Protein AF-V8P5X3-F1 (afdb_monomer_lite)

Radius of gyration: 24.49 Å; chains: 1; bounding box: 50×37×60 Å

Structure (mmCIF, N/CA/C/O backbone):
data_AF-V8P5X3-F1
#
_entry.id   AF-V8P5X3-F1
#
loop_
_atom_site.group_PDB
_atom_site.id
_atom_site.type_symbol
_atom_site.label_atom_id
_atom_site.label_alt_id
_atom_site.label_comp_id
_atom_site.label_asym_id
_atom_site.label_entity_id
_atom_site.label_seq_id
_atom_site.pdbx_PDB_ins_code
_atom_site.Cartn_x
_atom_site.Cartn_y
_atom_site.Cartn_z
_atom_site.occupancy
_atom_site.B_iso_or_equiv
_atom_site.auth_seq_id
_atom_site.auth_comp_id
_atom_site.auth_asym_id
_atom_site.auth_atom_id
_atom_site.pdbx_PDB_model_num
ATOM 1 N N . LEU A 1 1 ? -9.543 1.433 33.496 1.00 77.75 1 LEU A N 1
ATOM 2 C CA . LEU A 1 1 ? -10.455 0.649 32.625 1.00 77.75 1 LEU A CA 1
ATOM 3 C C . LEU A 1 1 ? -10.426 1.073 31.151 1.00 77.75 1 LEU A C 1
ATOM 5 O O . LEU A 1 1 ? -9.698 0.433 30.414 1.00 77.75 1 LEU A O 1
ATOM 9 N N . LEU A 1 2 ? -11.109 2.136 30.686 1.00 78.81 2 LEU A N 1
ATOM 10 C CA . LEU A 1 2 ? -11.098 2.521 29.247 1.00 78.81 2 LEU A CA 1
ATOM 11 C C . LEU A 1 2 ? -9.687 2.836 28.701 1.00 78.81 2 LEU A C 1
ATOM 13 O O . LEU A 1 2 ? -9.357 2.436 27.587 1.00 78.81 2 LEU A O 1
ATOM 17 N N . CYS A 1 3 ? -8.834 3.494 29.494 1.00 79.50 3 CYS A N 1
ATOM 18 C CA . CYS A 1 3 ? -7.446 3.759 29.096 1.00 79.50 3 CYS A CA 1
ATOM 19 C C . CYS A 1 3 ? -6.556 2.508 29.063 1.00 79.50 3 CYS A C 1
ATOM 21 O O . CYS A 1 3 ? -5.605 2.469 28.295 1.00 79.50 3 CYS A O 1
ATOM 23 N N . GLU A 1 4 ? -6.856 1.493 29.874 1.00 82.25 4 GLU A N 1
ATOM 24 C CA . GLU A 1 4 ? -6.055 0.263 29.944 1.00 82.25 4 GLU A CA 1
ATOM 25 C C . GLU A 1 4 ? -6.486 -0.755 28.888 1.00 82.25 4 GLU A C 1
ATOM 27 O O . GLU A 1 4 ? -5.633 -1.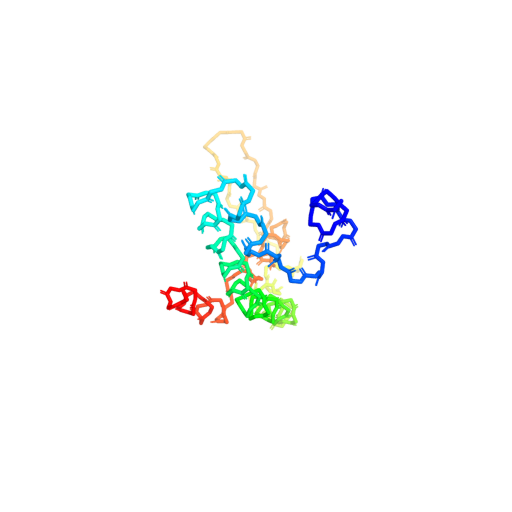399 28.295 1.00 82.25 4 GLU A O 1
ATOM 32 N N . GLU A 1 5 ? -7.791 -0.879 28.625 1.00 82.69 5 GLU A N 1
ATOM 33 C CA . GLU A 1 5 ? -8.346 -1.890 27.713 1.00 82.69 5 GLU A CA 1
ATOM 34 C C . GLU A 1 5 ? -8.512 -1.411 26.267 1.00 82.69 5 GLU A C 1
ATOM 36 O O . GLU A 1 5 ? -8.711 -2.230 25.375 1.00 82.69 5 GLU A O 1
ATOM 41 N N . TRP A 1 6 ? -8.469 -0.100 26.014 1.00 83.88 6 TRP A N 1
ATOM 42 C CA . TRP A 1 6 ? -8.713 0.444 24.676 1.00 83.88 6 TRP A CA 1
ATOM 43 C C . TRP A 1 6 ? -7.745 1.562 24.277 1.00 83.88 6 TRP A C 1
ATOM 45 O O . TRP A 1 6 ? -7.125 1.470 23.224 1.00 83.88 6 TRP A O 1
ATOM 55 N N . ALA A 1 7 ? -7.547 2.594 25.105 1.00 85.75 7 ALA A N 1
ATOM 56 C CA . ALA A 1 7 ? -6.705 3.746 24.740 1.00 85.75 7 ALA A CA 1
ATOM 57 C C . ALA A 1 7 ? -5.199 3.561 25.046 1.00 85.75 7 ALA A C 1
ATOM 59 O O . ALA A 1 7 ? -4.497 4.530 25.336 1.00 85.75 7 ALA A O 1
ATOM 60 N N . SER A 1 8 ? -4.701 2.322 24.982 1.00 89.50 8 SER A N 1
ATOM 61 C CA . SER A 1 8 ? -3.287 1.978 25.160 1.00 89.50 8 SER A CA 1
ATOM 62 C C . SER A 1 8 ? -2.738 1.332 23.890 1.00 89.50 8 SER A C 1
ATOM 64 O O . SER A 1 8 ? -3.324 0.384 23.367 1.00 89.50 8 SER A O 1
ATOM 66 N N . TYR A 1 9 ? -1.577 1.799 23.415 1.00 85.75 9 TYR A N 1
ATOM 67 C CA . TYR A 1 9 ? -0.926 1.263 22.210 1.00 85.75 9 TYR A CA 1
ATOM 68 C C . TYR A 1 9 ? -0.639 -0.239 22.302 1.00 85.75 9 TYR A C 1
ATOM 70 O O . TYR A 1 9 ? -0.636 -0.923 21.286 1.00 85.75 9 TYR A O 1
ATOM 78 N N . GLY A 1 10 ? -0.446 -0.774 23.512 1.00 86.56 10 GLY A N 1
ATOM 79 C CA . GLY A 1 10 ? -0.205 -2.201 23.727 1.00 86.56 10 GLY A CA 1
ATOM 80 C C . GLY A 1 10 ? -1.422 -3.098 23.485 1.00 86.56 10 GLY A C 1
ATOM 81 O O . GLY A 1 10 ? -1.270 -4.313 23.506 1.00 86.56 10 GLY A O 1
ATOM 82 N N . VAL A 1 11 ? -2.617 -2.536 23.266 1.00 88.00 11 VAL A N 1
ATOM 83 C CA . VAL A 1 11 ? -3.892 -3.279 23.192 1.00 88.00 11 VAL A CA 1
ATOM 84 C C . VAL A 1 11 ? -4.549 -3.169 21.807 1.00 88.00 11 VAL A C 1
ATOM 86 O O . VAL A 1 11 ? -5.689 -3.576 21.612 1.00 88.00 11 VAL A O 1
ATOM 89 N N . PHE A 1 12 ? -3.807 -2.695 20.801 1.00 86.06 12 PHE A N 1
ATOM 90 C CA . PHE A 1 12 ? -4.311 -2.487 19.435 1.00 86.06 12 PHE A CA 1
ATOM 91 C C . PHE A 1 12 ? -4.853 -3.756 18.747 1.00 86.06 12 PHE A C 1
ATOM 93 O O . PHE A 1 12 ? -5.625 -3.658 17.799 1.00 86.06 12 PHE A O 1
ATOM 100 N N . TYR A 1 13 ? -4.440 -4.942 19.202 1.00 86.00 13 TYR A N 1
ATOM 101 C CA . TYR A 1 13 ? -4.853 -6.230 18.639 1.00 86.00 13 TYR A CA 1
ATOM 102 C C . TYR A 1 13 ? -6.196 -6.739 19.187 1.00 86.00 13 TYR A C 1
ATOM 104 O O . TYR A 1 13 ? -6.749 -7.696 18.645 1.00 86.00 13 TYR A O 1
ATOM 112 N N . LYS A 1 14 ? -6.711 -6.168 20.287 1.00 86.56 14 LYS A N 1
ATOM 113 C CA . LYS A 1 14 ? -8.012 -6.565 20.842 1.00 86.56 14 LYS A CA 1
ATOM 114 C C . LYS A 1 14 ? -9.148 -5.885 20.076 1.00 86.56 14 LYS A C 1
ATOM 116 O O .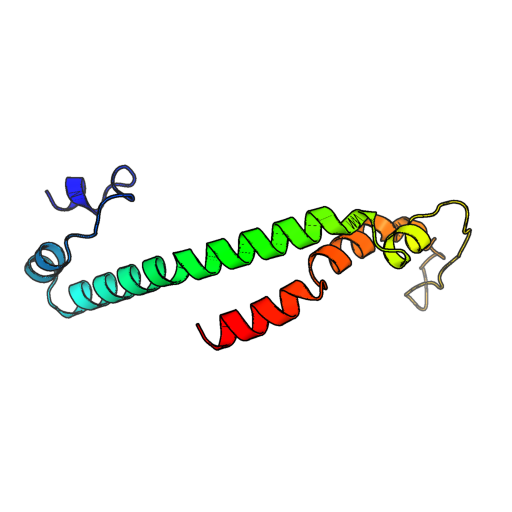 LYS A 1 14 ? -9.003 -4.781 19.559 1.00 86.56 14 LYS A O 1
ATOM 121 N N . TYR A 1 15 ? -10.316 -6.526 20.066 1.00 85.88 15 TYR A N 1
ATOM 122 C CA . TYR A 1 15 ? -11.536 -5.903 19.555 1.00 85.88 15 TYR A CA 1
ATOM 123 C C . TYR A 1 15 ? -11.924 -4.673 20.381 1.00 85.88 15 TYR A C 1
ATOM 125 O O . TYR A 1 15 ? -11.811 -4.664 21.608 1.00 85.88 15 TYR A O 1
ATOM 133 N N . GLN A 1 16 ? -12.424 -3.644 19.697 1.00 87.25 16 GLN A N 1
ATOM 134 C CA . GLN A 1 16 ? -12.816 -2.392 20.328 1.00 87.25 16 GLN A CA 1
ATOM 135 C C . GLN A 1 16 ? -14.116 -2.551 21.149 1.00 87.25 16 GLN A C 1
ATOM 137 O O . GLN A 1 16 ? -15.136 -2.964 20.591 1.00 87.25 16 GLN A O 1
ATOM 142 N N . PRO A 1 17 ? -14.140 -2.173 22.446 1.00 90.94 17 PRO A N 1
ATOM 143 C CA . PRO A 1 17 ? -15.336 -2.263 23.285 1.00 90.94 17 PRO A CA 1
ATOM 144 C C . PRO A 1 17 ? -16.312 -1.106 23.001 1.00 90.94 17 PRO A C 1
ATOM 146 O O . PRO A 1 17 ? -16.421 -0.150 23.775 1.00 90.94 17 PRO A O 1
ATOM 149 N N . ILE A 1 18 ? -17.034 -1.188 21.879 1.00 90.44 18 ILE A N 1
ATOM 150 C CA . ILE A 1 18 ? -17.925 -0.122 21.387 1.00 90.44 18 ILE A CA 1
ATOM 151 C C . ILE A 1 18 ? -19.042 0.247 22.373 1.00 90.44 18 ILE A C 1
ATOM 153 O O . ILE A 1 18 ? -19.355 1.426 22.521 1.00 90.44 18 ILE A O 1
ATOM 157 N N . ASP A 1 19 ? -19.594 -0.722 23.109 1.00 90.38 19 ASP A N 1
ATOM 158 C CA . ASP A 1 19 ? -20.665 -0.467 24.078 1.00 90.38 19 ASP A CA 1
ATOM 159 C C . ASP A 1 19 ? -20.188 0.371 25.266 1.00 90.38 19 ASP A C 1
ATOM 161 O O . ASP A 1 19 ? -20.920 1.229 25.763 1.00 90.38 19 ASP A O 1
ATOM 165 N N . LEU A 1 20 ? -18.941 0.169 25.699 1.00 90.88 20 LEU A N 1
ATOM 166 C CA . LEU A 1 20 ? -18.356 0.923 26.804 1.00 90.88 20 LEU A CA 1
ATOM 167 C C . LEU A 1 20 ? -18.011 2.355 26.374 1.00 90.88 20 LEU A C 1
ATOM 169 O O . LEU A 1 20 ? -18.279 3.301 27.117 1.00 90.88 20 LEU A O 1
ATOM 173 N N . VAL A 1 21 ? -17.479 2.521 25.156 1.00 90.94 21 VAL A N 1
ATOM 174 C CA . VAL A 1 21 ? -17.214 3.838 24.552 1.00 90.94 21 VAL A CA 1
ATOM 175 C C . VAL A 1 21 ? -18.522 4.612 24.386 1.00 90.94 21 VAL A C 1
ATOM 177 O O . VAL A 1 21 ? -18.605 5.766 24.798 1.00 90.94 21 VAL A O 1
ATOM 180 N N . ARG A 1 22 ? -19.569 3.964 23.869 1.00 93.62 22 ARG A N 1
ATOM 181 C CA . ARG A 1 22 ? -20.911 4.539 23.708 1.00 93.62 22 ARG A CA 1
ATOM 182 C C . ARG A 1 22 ? -21.530 4.963 25.036 1.00 93.62 22 ARG A C 1
ATOM 184 O O . ARG A 1 22 ? -22.073 6.058 25.129 1.00 93.62 22 ARG A O 1
ATOM 191 N N . LYS A 1 23 ? -21.412 4.139 26.083 1.00 93.62 23 LYS A N 1
ATOM 192 C CA . LYS A 1 23 ? -21.951 4.454 27.415 1.00 93.62 23 LYS A CA 1
ATOM 193 C C . LYS A 1 23 ? -21.235 5.631 28.088 1.00 93.62 23 LYS A C 1
ATOM 195 O O . LYS A 1 23 ? -21.873 6.362 28.837 1.00 93.62 23 LYS A O 1
ATOM 200 N N . TYR A 1 24 ? -19.936 5.810 27.842 1.00 93.62 24 TYR A N 1
ATOM 201 C CA . TYR A 1 24 ? -19.140 6.874 28.465 1.00 93.62 24 TYR A CA 1
ATOM 202 C C . TYR A 1 24 ? -19.145 8.188 27.665 1.00 93.62 24 TYR A C 1
ATOM 204 O O . TYR A 1 24 ? -19.282 9.261 28.243 1.00 93.62 24 TYR A O 1
ATOM 212 N N . PHE A 1 25 ? -19.011 8.111 26.339 1.00 93.25 25 PHE A N 1
ATOM 213 C CA . PHE A 1 25 ? -18.874 9.269 25.446 1.00 93.25 25 PHE A CA 1
ATOM 214 C C . PHE A 1 25 ? -20.151 9.609 24.658 1.00 93.25 25 PHE A C 1
ATOM 216 O O . PHE A 1 25 ? -20.213 10.646 23.996 1.00 93.25 25 PHE A O 1
ATOM 223 N N . GLY A 1 26 ? -21.174 8.758 24.717 1.00 94.50 26 GLY A N 1
ATOM 224 C CA . GLY A 1 26 ? -22.422 8.913 23.976 1.00 94.50 26 GLY A CA 1
ATOM 225 C C . GLY A 1 26 ? -22.395 8.300 22.572 1.00 94.50 26 GLY A C 1
ATOM 226 O O . GLY A 1 26 ? -21.365 7.873 22.047 1.00 94.50 26 GLY A O 1
ATOM 227 N N . GLU A 1 27 ? -23.571 8.287 21.945 1.00 94.44 27 GLU A N 1
ATOM 228 C CA . GLU A 1 27 ? -23.830 7.633 20.654 1.00 94.44 27 GLU A CA 1
ATOM 229 C C . GLU A 1 27 ? -22.996 8.214 19.500 1.00 94.44 27 GLU A C 1
ATOM 231 O O . GLU A 1 27 ? -22.478 7.467 18.676 1.00 94.44 27 GLU A O 1
ATOM 236 N N . LYS A 1 28 ? -22.782 9.538 19.458 1.00 94.56 28 LYS A N 1
ATOM 237 C CA . LYS A 1 28 ? -22.030 10.191 18.368 1.00 94.56 28 LYS A CA 1
ATOM 238 C C . LYS A 1 28 ? -20.580 9.697 18.279 1.00 94.56 28 LYS A C 1
ATOM 240 O O . LYS A 1 28 ? -20.086 9.416 17.191 1.00 94.56 28 LYS A O 1
ATOM 245 N N . ILE A 1 29 ? -19.903 9.603 19.424 1.00 94.75 29 ILE A N 1
ATOM 246 C CA . ILE A 1 29 ? -18.504 9.159 19.501 1.00 94.75 29 ILE A CA 1
ATOM 247 C C . ILE A 1 29 ? -18.430 7.633 19.364 1.00 94.75 29 ILE A C 1
ATOM 249 O O . ILE A 1 29 ? -17.544 7.127 18.678 1.00 94.75 29 ILE A O 1
ATOM 253 N N . GLY A 1 30 ? -19.390 6.903 19.945 1.00 93.31 30 GLY A N 1
ATOM 254 C CA . GLY A 1 30 ? -19.506 5.455 19.767 1.00 93.31 30 GLY A CA 1
ATOM 255 C C . GLY A 1 30 ? -19.639 5.050 18.295 1.00 93.31 30 GLY A C 1
ATOM 256 O O . GLY A 1 30 ? -18.904 4.178 17.837 1.00 93.31 30 GLY A O 1
ATOM 257 N N . LEU A 1 31 ? -20.504 5.729 17.535 1.00 94.88 31 LEU A N 1
ATOM 258 C CA . LEU A 1 31 ? -20.715 5.464 16.110 1.00 94.88 31 LEU A CA 1
ATOM 259 C C . LEU A 1 31 ? -19.472 5.781 15.265 1.00 94.88 31 LEU A C 1
ATOM 261 O O . LEU A 1 31 ? -19.126 4.999 14.384 1.00 94.88 31 LEU A O 1
ATOM 265 N N . TYR A 1 32 ? -18.776 6.888 15.552 1.00 94.94 32 TYR A N 1
ATOM 266 C CA . TYR A 1 32 ? -17.522 7.237 14.871 1.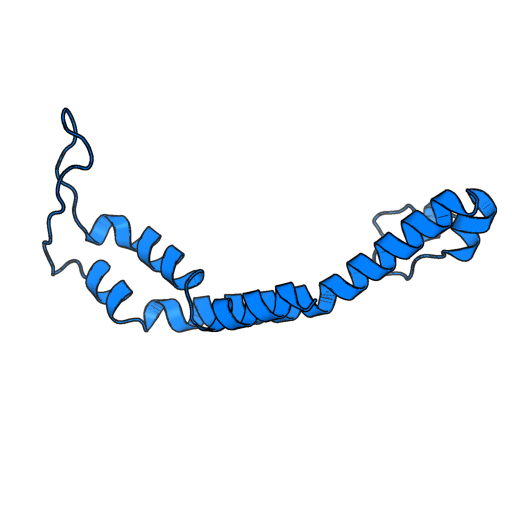00 94.94 32 TYR A CA 1
ATOM 267 C C . TYR A 1 32 ? -16.497 6.103 14.972 1.00 94.94 32 TYR A C 1
ATOM 269 O O . TYR A 1 32 ? -15.926 5.667 13.974 1.00 94.94 32 TYR A O 1
ATOM 277 N N . PHE A 1 33 ? -16.301 5.593 16.184 1.00 93.88 33 PHE A N 1
ATOM 278 C CA . PHE A 1 33 ? -15.347 4.527 16.433 1.00 93.88 33 PHE A CA 1
ATOM 279 C C . PHE A 1 33 ? -15.802 3.169 15.896 1.00 93.88 33 PHE A C 1
ATOM 281 O O . PHE A 1 33 ? -14.976 2.416 15.387 1.00 93.88 33 PHE A O 1
ATOM 288 N N . ALA A 1 34 ? -17.101 2.870 15.952 1.00 94.31 34 ALA A N 1
ATOM 289 C CA . ALA A 1 34 ? -17.649 1.672 15.326 1.00 94.31 34 ALA A CA 1
ATOM 290 C C . ALA A 1 34 ? -17.400 1.673 13.807 1.00 94.31 34 ALA A C 1
ATOM 292 O O . ALA A 1 34 ? -16.935 0.675 13.260 1.00 94.31 34 ALA A O 1
ATOM 293 N N . TRP A 1 35 ? -17.634 2.806 13.136 1.00 94.69 35 TRP A N 1
ATOM 294 C CA . TRP A 1 35 ? -17.361 2.953 11.706 1.00 94.69 35 TRP A CA 1
ATOM 295 C C . TRP A 1 35 ? -15.868 2.835 11.383 1.00 94.69 35 TRP A C 1
ATOM 297 O O . TRP A 1 35 ? -15.498 2.102 10.468 1.00 94.69 35 TRP A O 1
ATOM 307 N N . LEU A 1 36 ? -15.003 3.485 12.170 1.00 94.12 36 LEU A N 1
ATOM 308 C CA . LEU A 1 36 ? -13.552 3.378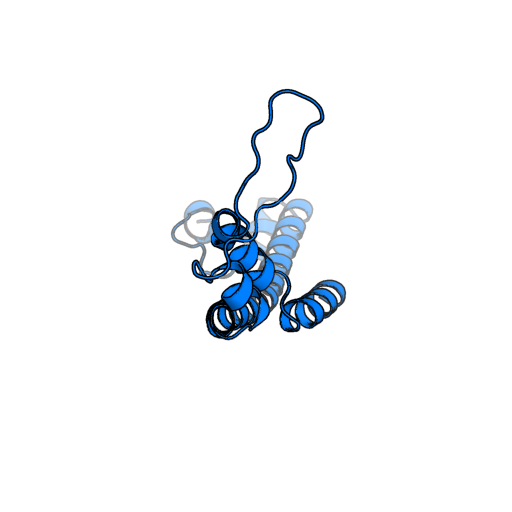 12.014 1.00 94.12 36 LEU A CA 1
ATOM 309 C C . LEU A 1 36 ? -13.074 1.920 12.130 1.00 94.12 36 LEU A C 1
ATOM 311 O O . LEU A 1 36 ? -12.254 1.477 11.323 1.00 94.12 36 LEU A O 1
ATOM 315 N N . GLY A 1 37 ? -13.603 1.171 13.103 1.00 93.56 37 GLY A N 1
ATOM 316 C CA . GLY A 1 37 ? -13.295 -0.247 13.300 1.00 93.56 37 GLY A CA 1
ATOM 317 C C . GLY A 1 37 ? -13.716 -1.112 12.111 1.00 93.56 37 GLY A C 1
ATOM 318 O O . GLY A 1 37 ? -12.926 -1.909 11.613 1.00 93.56 37 GLY A O 1
ATOM 319 N N . VAL A 1 38 ? -14.930 -0.910 11.595 1.00 93.56 38 VAL A N 1
ATOM 320 C CA . VAL A 1 38 ? -15.414 -1.619 10.400 1.00 93.56 38 VAL A CA 1
ATOM 321 C C . VAL A 1 38 ? -14.570 -1.278 9.166 1.00 93.56 38 VAL A C 1
ATOM 323 O O . VAL A 1 38 ? -14.192 -2.173 8.415 1.00 93.56 38 VAL A O 1
ATOM 326 N N . TYR A 1 39 ? -14.215 -0.006 8.970 1.00 94.12 39 TYR A N 1
ATOM 327 C CA . TYR A 1 39 ? -13.379 0.429 7.849 1.00 94.12 39 TYR A CA 1
ATOM 328 C C . TYR A 1 39 ? -11.978 -0.199 7.899 1.00 94.12 39 TYR A C 1
ATOM 330 O O . TYR A 1 39 ? -11.492 -0.734 6.904 1.00 94.12 39 TYR A O 1
ATOM 338 N N . THR A 1 40 ? -11.346 -0.212 9.077 1.00 93.62 40 THR A N 1
ATOM 339 C CA . THR A 1 40 ? -10.043 -0.874 9.274 1.00 93.62 40 THR A CA 1
ATOM 340 C C . THR A 1 40 ? -10.116 -2.386 9.097 1.00 93.62 40 THR A C 1
ATOM 342 O O . THR A 1 40 ? -9.201 -2.961 8.516 1.00 93.62 40 THR A O 1
ATOM 345 N N . GLN A 1 41 ? -11.206 -3.035 9.511 1.00 92.69 41 GLN A N 1
ATOM 346 C CA . GLN A 1 41 ? -11.430 -4.456 9.230 1.00 92.69 41 GLN A CA 1
ATOM 347 C C . GLN A 1 41 ? -11.589 -4.737 7.732 1.00 92.69 41 GLN A C 1
ATOM 349 O O . GLN A 1 41 ? -10.993 -5.690 7.233 1.00 92.69 41 GLN A O 1
ATOM 354 N N . MET A 1 42 ? -12.334 -3.903 6.999 1.00 94.19 42 MET A N 1
ATOM 355 C CA . MET A 1 42 ? -12.483 -4.042 5.546 1.00 94.19 42 MET A CA 1
ATOM 356 C C . MET A 1 42 ? -11.180 -3.752 4.788 1.00 94.19 42 MET A C 1
ATOM 358 O O . MET A 1 42 ? -10.963 -4.330 3.727 1.00 94.19 42 MET A O 1
ATOM 362 N N . LEU A 1 43 ? -10.273 -2.937 5.334 1.00 95.06 43 LEU A N 1
ATOM 363 C CA . LEU A 1 43 ? -8.949 -2.694 4.747 1.00 95.06 43 LEU A CA 1
ATOM 364 C C . LEU A 1 43 ? -8.026 -3.924 4.798 1.00 95.06 43 LEU A C 1
ATOM 366 O O . LEU A 1 43 ? -7.120 -4.031 3.972 1.00 95.06 43 LEU A O 1
ATOM 370 N N . ILE A 1 44 ? -8.241 -4.868 5.722 1.00 94.62 44 ILE A N 1
ATOM 371 C CA . ILE A 1 44 ? -7.408 -6.077 5.855 1.00 94.62 44 ILE A CA 1
ATOM 372 C C . ILE A 1 44 ? -7.384 -6.897 4.552 1.00 94.62 44 ILE A C 1
ATOM 374 O O . ILE A 1 44 ? -6.290 -7.086 4.015 1.00 94.62 44 ILE A O 1
ATOM 378 N N . PRO A 1 45 ? -8.519 -7.355 3.982 1.00 94.25 45 PRO A N 1
ATOM 379 C CA . PRO A 1 45 ? -8.502 -8.102 2.725 1.00 94.25 45 PRO A CA 1
ATOM 380 C C . PRO A 1 45 ? -7.915 -7.287 1.566 1.00 94.25 45 PRO A C 1
ATOM 382 O O . PRO A 1 45 ? -7.148 -7.837 0.777 1.00 94.25 45 PRO A O 1
ATOM 385 N N . ALA A 1 46 ? -8.190 -5.980 1.499 1.00 95.12 46 ALA A N 1
ATOM 386 C CA . ALA A 1 46 ? -7.619 -5.116 0.468 1.00 95.12 46 ALA A CA 1
ATOM 387 C C . ALA A 1 46 ? -6.086 -5.033 0.557 1.00 95.12 46 ALA A C 1
ATOM 389 O O . ALA A 1 46 ? -5.396 -5.127 -0.458 1.00 95.12 46 ALA A O 1
ATOM 390 N N . SER A 1 47 ? -5.542 -4.950 1.774 1.00 96.38 47 SER A N 1
ATOM 391 C CA . SER A 1 47 ? -4.095 -4.941 2.005 1.00 96.38 47 SER A CA 1
ATOM 392 C C . SER A 1 47 ? -3.429 -6.267 1.628 1.00 96.38 47 SER A C 1
ATOM 394 O O . SER A 1 47 ? -2.355 -6.261 1.032 1.00 96.38 47 SER A O 1
ATOM 396 N N . ILE A 1 48 ? -4.082 -7.403 1.899 1.00 96.00 48 ILE A N 1
ATOM 397 C CA . ILE A 1 48 ? -3.571 -8.733 1.544 1.00 96.00 48 ILE A CA 1
ATOM 398 C C . ILE A 1 48 ? -3.462 -8.867 0.023 1.00 96.00 48 ILE A C 1
ATOM 400 O O . ILE A 1 48 ? -2.405 -9.244 -0.482 1.00 96.00 48 ILE A O 1
ATOM 404 N N . VAL A 1 49 ? -4.523 -8.516 -0.713 1.00 94.94 49 VAL A N 1
ATOM 405 C CA . VAL A 1 49 ? -4.511 -8.546 -2.185 1.00 94.94 49 VAL A CA 1
ATOM 406 C C . VAL A 1 49 ? -3.441 -7.596 -2.730 1.00 94.94 49 VAL A C 1
ATOM 408 O O . VAL A 1 49 ? -2.673 -7.990 -3.606 1.00 94.94 49 VAL A O 1
ATOM 411 N N . GLY A 1 50 ? -3.323 -6.388 -2.170 1.00 94.38 50 GLY A N 1
ATOM 412 C CA . GLY A 1 50 ? -2.296 -5.420 -2.561 1.00 94.38 50 GLY A CA 1
ATOM 413 C C . GLY A 1 50 ? -0.865 -5.942 -2.375 1.00 94.38 50 GLY A C 1
ATOM 414 O O . GLY A 1 50 ? -0.045 -5.811 -3.281 1.00 94.38 50 GLY A O 1
ATOM 415 N N . ILE A 1 51 ? -0.567 -6.595 -1.245 1.00 95.00 51 ILE A N 1
ATOM 416 C CA . ILE A 1 51 ? 0.751 -7.205 -0.990 1.00 95.00 51 ILE A CA 1
ATOM 417 C C . ILE A 1 51 ? 1.037 -8.332 -1.989 1.00 95.00 51 ILE A C 1
ATOM 419 O O . ILE A 1 51 ? 2.149 -8.413 -2.506 1.00 95.00 51 ILE A O 1
ATOM 423 N N . ILE A 1 52 ? 0.052 -9.182 -2.297 1.00 93.69 52 ILE A N 1
ATOM 424 C CA . ILE A 1 52 ? 0.214 -10.272 -3.274 1.00 93.69 52 ILE A CA 1
ATOM 425 C C . ILE A 1 52 ? 0.549 -9.710 -4.661 1.00 93.69 52 ILE A C 1
ATOM 427 O O . ILE A 1 52 ? 1.484 -10.183 -5.306 1.00 93.69 52 ILE A O 1
ATOM 431 N N . VAL A 1 53 ? -0.176 -8.680 -5.103 1.00 92.75 53 VAL A N 1
ATOM 432 C CA . VAL A 1 53 ? 0.057 -8.023 -6.399 1.00 92.75 53 VAL A CA 1
ATOM 433 C C . VAL A 1 53 ? 1.432 -7.351 -6.441 1.00 92.75 53 VAL A C 1
ATOM 435 O O . VAL A 1 53 ? 2.139 -7.463 -7.441 1.00 92.75 53 VAL A O 1
ATOM 438 N N . PHE A 1 54 ? 1.855 -6.716 -5.346 1.00 91.06 54 PHE A N 1
ATOM 439 C CA . PHE A 1 54 ? 3.185 -6.118 -5.239 1.00 91.06 54 PHE A CA 1
ATOM 440 C C . PHE A 1 54 ? 4.305 -7.167 -5.306 1.00 91.06 54 PHE A C 1
ATOM 442 O O . PHE A 1 54 ? 5.260 -7.006 -6.064 1.00 91.06 54 PHE A O 1
ATOM 449 N N . LEU A 1 55 ? 4.172 -8.276 -4.569 1.00 91.00 55 LEU A N 1
ATOM 450 C CA . LEU A 1 55 ? 5.133 -9.384 -4.609 1.00 91.00 55 LEU A CA 1
ATOM 451 C C . LEU A 1 55 ? 5.206 -10.027 -5.997 1.00 91.00 55 LEU A C 1
ATOM 453 O O . LEU A 1 55 ? 6.299 -10.371 -6.446 1.00 91.00 55 LEU A O 1
ATOM 457 N N . TYR A 1 56 ? 4.073 -10.145 -6.693 1.00 89.56 56 TYR A N 1
ATOM 458 C CA . TYR A 1 56 ? 4.043 -10.586 -8.086 1.00 89.56 56 TYR A CA 1
ATOM 459 C C . TYR A 1 56 ? 4.836 -9.633 -8.992 1.00 89.56 56 TYR A C 1
ATOM 461 O O . TYR A 1 56 ? 5.698 -10.078 -9.747 1.00 89.56 56 TYR A O 1
ATOM 469 N N . GLY A 1 57 ? 4.633 -8.318 -8.855 1.00 87.81 57 GLY A N 1
ATOM 470 C CA . GLY A 1 57 ? 5.419 -7.310 -9.569 1.00 87.81 57 GLY A CA 1
ATOM 471 C C . GLY A 1 57 ? 6.925 -7.416 -9.304 1.00 87.81 57 GLY A C 1
ATOM 472 O O . GLY A 1 57 ? 7.714 -7.331 -10.244 1.00 87.81 57 GLY A O 1
ATOM 473 N N . CYS A 1 58 ? 7.325 -7.665 -8.051 1.00 86.88 58 CYS A N 1
ATOM 474 C CA . CYS A 1 58 ? 8.724 -7.889 -7.680 1.00 86.88 58 CYS A CA 1
ATOM 475 C C . CYS A 1 58 ? 9.301 -9.158 -8.316 1.00 86.88 58 CYS A C 1
ATOM 477 O O . CYS A 1 58 ? 10.430 -9.125 -8.792 1.00 86.88 58 CYS A O 1
ATOM 479 N N . ALA A 1 59 ? 8.550 -10.262 -8.331 1.00 86.25 59 ALA A N 1
ATOM 480 C CA . ALA A 1 59 ? 9.014 -11.528 -8.896 1.00 86.25 59 ALA A CA 1
ATOM 481 C C . ALA A 1 59 ? 9.221 -11.442 -10.415 1.00 86.25 59 ALA A C 1
ATOM 483 O O . ALA A 1 59 ? 10.183 -11.993 -10.938 1.00 86.25 59 ALA A O 1
ATOM 484 N N . THR A 1 60 ? 8.349 -10.721 -11.123 1.00 83.12 60 THR A N 1
ATOM 485 C CA . THR A 1 60 ? 8.412 -10.615 -12.586 1.00 83.12 60 THR A CA 1
ATOM 486 C C . THR A 1 60 ? 9.377 -9.523 -13.065 1.00 83.12 60 THR A C 1
ATOM 488 O O . THR A 1 60 ? 9.662 -9.473 -14.253 1.00 83.12 60 THR A O 1
ATOM 491 N N . VAL A 1 61 ? 9.915 -8.648 -12.199 1.00 79.12 61 VAL A N 1
ATOM 492 C CA . VAL A 1 61 ? 10.671 -7.440 -12.614 1.00 79.12 61 VAL A CA 1
ATOM 493 C C . VAL A 1 61 ? 11.904 -7.729 -13.486 1.00 79.12 61 VAL A C 1
ATOM 495 O O . VAL A 1 61 ? 12.199 -6.951 -14.400 1.00 79.12 61 VAL A O 1
ATOM 498 N N . ASP A 1 62 ? 12.591 -8.847 -13.235 1.00 69.19 62 ASP A N 1
ATOM 499 C CA . ASP A 1 62 ? 13.808 -9.257 -13.949 1.00 69.19 62 ASP A CA 1
ATOM 500 C C . ASP A 1 62 ? 13.522 -10.128 -15.192 1.00 69.19 62 ASP A C 1
ATOM 502 O O . ASP A 1 62 ? 14.431 -10.384 -15.978 1.00 69.19 62 ASP A O 1
ATOM 506 N N . GLU A 1 63 ? 12.272 -10.554 -15.415 1.00 68.38 63 GLU A N 1
ATOM 507 C CA . GLU A 1 63 ? 11.884 -11.389 -16.567 1.00 68.38 63 GLU A CA 1
ATOM 508 C C . GLU A 1 63 ? 11.375 -10.576 -17.769 1.00 68.38 63 GLU A C 1
ATOM 510 O O . GLU A 1 63 ? 11.199 -11.119 -18.862 1.00 68.38 63 GLU A O 1
ATOM 515 N N . ASN A 1 64 ? 11.152 -9.266 -17.615 1.00 66.31 64 ASN A N 1
ATOM 516 C CA . ASN A 1 64 ? 10.610 -8.460 -18.707 1.00 66.31 64 ASN A CA 1
ATOM 517 C C . ASN A 1 64 ? 11.702 -8.051 -19.689 1.00 66.31 64 ASN A C 1
ATOM 519 O O . ASN A 1 64 ? 12.627 -7.301 -19.382 1.00 66.31 64 ASN A O 1
ATOM 523 N N . ILE A 1 65 ? 11.512 -8.495 -20.926 1.00 67.00 65 ILE A N 1
ATOM 524 C CA . ILE A 1 65 ? 12.311 -8.138 -22.098 1.00 67.00 65 ILE A CA 1
ATOM 525 C C . ILE A 1 65 ? 12.571 -6.613 -22.189 1.00 67.00 65 ILE A C 1
ATOM 527 O O . ILE A 1 65 ? 13.734 -6.242 -22.330 1.00 67.00 65 ILE A O 1
ATOM 531 N N . PRO A 1 66 ? 11.582 -5.702 -22.012 1.00 67.75 66 PRO A N 1
ATOM 532 C CA . PRO A 1 66 ? 11.833 -4.258 -22.112 1.00 67.75 66 PRO A CA 1
ATOM 533 C C . PRO A 1 66 ? 12.695 -3.675 -20.979 1.00 67.75 66 PRO A C 1
ATOM 535 O O . PRO A 1 66 ? 13.512 -2.792 -21.240 1.00 67.75 66 PRO A O 1
ATOM 538 N N . SER A 1 67 ? 12.571 -4.149 -19.730 1.00 70.25 67 SER A N 1
ATOM 539 C CA . SER A 1 67 ? 13.437 -3.669 -18.639 1.00 70.25 67 SER A CA 1
ATOM 540 C C . SER A 1 67 ? 14.872 -4.162 -18.834 1.00 70.25 67 SER A C 1
ATOM 542 O O . SER A 1 67 ? 15.816 -3.411 -18.598 1.00 70.25 67 SER A O 1
ATOM 544 N N . MET A 1 68 ? 15.046 -5.382 -19.346 1.00 73.50 68 MET A N 1
ATOM 545 C CA . MET A 1 68 ? 16.357 -5.934 -19.686 1.00 73.50 68 MET A CA 1
ATOM 546 C C . MET A 1 68 ? 17.015 -5.213 -20.869 1.00 73.50 68 MET A C 1
ATOM 548 O O . MET A 1 68 ? 18.205 -4.915 -20.795 1.00 73.50 68 MET A O 1
ATOM 552 N N . GLU A 1 69 ? 16.263 -4.847 -21.910 1.00 73.00 69 GLU A N 1
ATOM 553 C CA . GLU A 1 69 ? 16.785 -4.078 -23.051 1.00 73.00 69 GLU A CA 1
ATOM 554 C C . GLU A 1 69 ? 17.215 -2.655 -22.666 1.00 73.00 69 GLU A C 1
ATOM 556 O O . GLU A 1 69 ? 18.244 -2.173 -23.144 1.00 73.00 69 GLU A O 1
ATOM 561 N N . MET A 1 70 ? 16.476 -1.993 -21.767 1.00 76.31 70 MET A N 1
ATOM 562 C CA . MET A 1 70 ? 16.848 -0.672 -21.244 1.00 76.31 70 MET A CA 1
ATOM 563 C C . MET A 1 70 ? 18.057 -0.730 -20.303 1.00 76.31 70 MET A C 1
ATOM 565 O O . MET A 1 70 ? 18.824 0.229 -20.233 1.00 76.31 70 MET A O 1
ATOM 569 N N . CYS A 1 71 ? 18.227 -1.833 -19.572 1.00 79.06 71 CYS A N 1
ATOM 570 C CA . CYS A 1 71 ? 19.332 -2.038 -18.637 1.00 79.06 71 CYS A CA 1
ATOM 571 C C . CYS A 1 71 ? 20.588 -2.650 -19.286 1.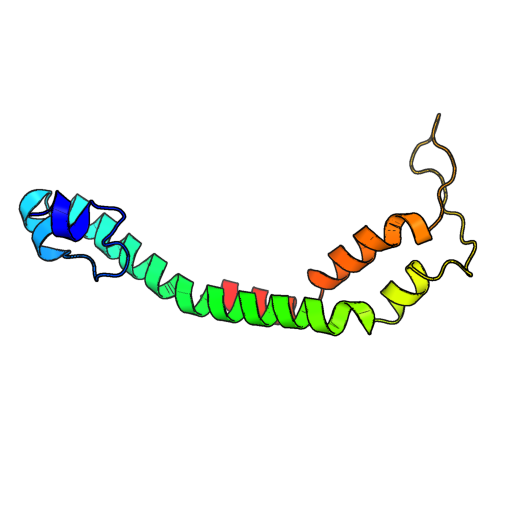00 79.06 71 CYS A C 1
ATOM 573 O O . CYS A 1 71 ? 21.625 -2.725 -18.621 1.00 79.06 71 CYS A O 1
ATOM 575 N N . ASP A 1 72 ? 20.534 -3.085 -20.551 1.00 81.00 72 ASP A N 1
ATOM 576 C CA . ASP A 1 72 ? 21.694 -3.656 -21.235 1.00 81.00 72 ASP A CA 1
ATOM 577 C C . ASP A 1 72 ? 22.705 -2.566 -21.621 1.00 81.00 72 ASP A C 1
ATOM 579 O O . ASP A 1 72 ? 22.500 -1.753 -22.524 1.00 81.00 72 ASP A O 1
ATOM 583 N N . GLN A 1 73 ? 23.855 -2.585 -20.948 1.00 75.69 73 GLN A N 1
ATOM 584 C CA . GLN A 1 73 ? 24.945 -1.631 -21.149 1.00 75.69 73 GLN A CA 1
ATOM 585 C C . GLN A 1 73 ? 25.626 -1.774 -22.526 1.00 75.69 73 GLN A C 1
ATOM 587 O O . GLN A 1 73 ? 26.389 -0.891 -22.925 1.00 75.69 73 GLN A O 1
ATOM 592 N N . ARG A 1 74 ? 25.381 -2.874 -23.256 1.00 75.50 74 ARG A N 1
ATOM 593 C CA . ARG A 1 74 ? 25.903 -3.079 -24.620 1.00 75.50 74 ARG A CA 1
ATOM 594 C C . ARG A 1 74 ? 25.240 -2.152 -25.637 1.00 75.50 74 ARG A C 1
ATOM 596 O O . ARG A 1 74 ? 25.871 -1.775 -26.624 1.00 75.50 74 ARG A O 1
ATOM 603 N N . ASN A 1 75 ? 24.005 -1.739 -25.371 1.00 72.69 75 ASN A N 1
ATOM 604 C CA . ASN A 1 75 ? 23.259 -0.826 -26.219 1.00 72.69 75 ASN A CA 1
ATOM 605 C C . ASN A 1 75 ? 23.647 0.616 -25.865 1.00 72.69 75 ASN A C 1
ATOM 607 O O . ASN A 1 75 ? 23.128 1.214 -24.925 1.00 72.69 75 ASN A O 1
ATOM 611 N N . ASN A 1 76 ? 24.584 1.202 -26.618 1.00 78.62 76 ASN A N 1
ATOM 612 C CA . ASN A 1 76 ? 25.038 2.586 -26.420 1.00 78.62 76 ASN A CA 1
ATOM 613 C C . ASN A 1 76 ? 24.024 3.605 -26.988 1.00 78.62 76 ASN A C 1
ATOM 615 O O . ASN A 1 76 ? 24.362 4.460 -27.808 1.00 78.62 76 ASN A O 1
ATOM 619 N N . ILE A 1 77 ? 22.759 3.478 -26.577 1.00 83.56 77 ILE A N 1
ATOM 620 C CA . ILE A 1 77 ? 21.654 4.332 -27.013 1.00 83.56 77 ILE A CA 1
ATOM 621 C C . ILE A 1 77 ? 21.740 5.652 -26.243 1.00 83.56 77 ILE A C 1
ATOM 623 O O . ILE A 1 77 ? 21.542 5.707 -25.025 1.00 83.56 77 ILE A O 1
ATOM 627 N N . THR A 1 78 ? 22.061 6.720 -26.972 1.00 87.38 78 THR A N 1
ATOM 628 C CA . THR A 1 78 ? 22.131 8.083 -26.440 1.00 87.38 78 THR A CA 1
ATOM 629 C C . THR A 1 78 ? 20.792 8.775 -26.667 1.00 87.38 78 THR A C 1
ATOM 631 O O . THR A 1 78 ? 20.333 8.886 -27.800 1.00 87.38 78 THR A O 1
ATOM 634 N N . MET A 1 79 ? 20.160 9.219 -25.587 1.00 88.12 79 MET A N 1
ATOM 635 C CA . MET A 1 79 ? 18.908 9.967 -25.610 1.00 88.12 79 MET A CA 1
ATOM 636 C C . MET A 1 79 ? 19.178 11.463 -25.800 1.00 88.12 79 MET A C 1
ATOM 638 O O . MET A 1 79 ? 20.207 11.994 -25.368 1.00 88.12 79 MET A O 1
ATOM 642 N N . CYS A 1 80 ? 18.224 12.147 -26.430 1.00 89.25 80 CYS A N 1
ATOM 643 C CA . CYS A 1 80 ? 18.253 13.596 -26.594 1.00 89.25 80 CYS A CA 1
ATOM 644 C C . CYS A 1 80 ? 18.169 14.318 -25.234 1.00 89.25 80 CYS A C 1
ATOM 646 O O . CYS A 1 80 ? 17.582 13.785 -24.283 1.00 89.25 80 CYS A O 1
ATOM 648 N N . PRO A 1 81 ? 18.741 15.530 -25.123 1.00 91.00 81 PRO A N 1
ATOM 649 C CA . PRO A 1 81 ? 18.586 16.359 -23.935 1.00 91.00 81 PRO A CA 1
ATOM 650 C C . PRO A 1 81 ? 17.110 16.710 -23.717 1.00 91.00 81 PRO A C 1
ATOM 652 O O . PRO A 1 81 ? 16.369 16.939 -24.669 1.00 91.00 81 PRO A O 1
ATOM 655 N N . LEU A 1 82 ? 16.690 16.767 -22.452 1.00 87.50 82 LEU A N 1
ATOM 656 C CA . LEU A 1 82 ? 15.311 17.114 -22.089 1.00 87.50 82 LEU A CA 1
ATOM 657 C C . LEU A 1 82 ? 15.030 18.626 -22.162 1.00 87.50 82 LEU A C 1
ATOM 659 O O . LEU A 1 82 ? 13.869 19.024 -22.108 1.00 87.50 82 LEU A O 1
ATOM 663 N N . CYS A 1 83 ? 16.069 19.461 -22.268 1.00 88.75 83 CYS A N 1
ATOM 664 C CA . CYS A 1 83 ? 15.960 20.919 -22.223 1.00 88.75 83 CYS A CA 1
ATOM 665 C C . CYS A 1 83 ? 16.642 21.579 -23.425 1.00 88.75 83 CYS A C 1
ATOM 667 O O . CYS A 1 83 ? 17.643 21.076 -23.936 1.00 88.75 83 CYS A O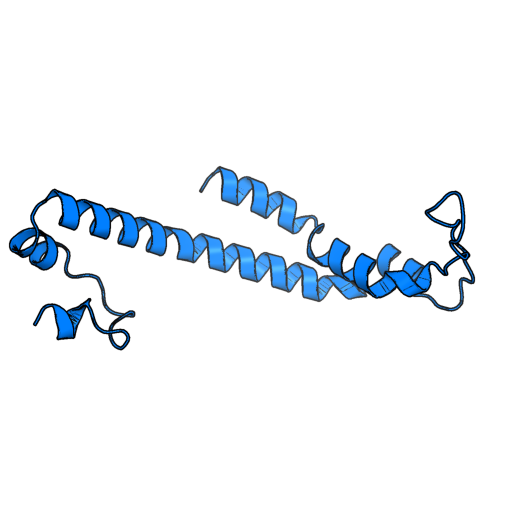 1
ATOM 669 N N . ASP A 1 84 ? 16.130 22.753 -23.795 1.00 83.25 84 ASP A N 1
ATOM 670 C CA . ASP A 1 84 ? 16.537 23.523 -24.979 1.00 83.25 84 ASP A CA 1
ATOM 671 C C . ASP A 1 84 ? 17.927 24.179 -24.832 1.00 83.25 84 ASP A C 1
ATOM 673 O O . ASP A 1 84 ? 18.647 24.394 -25.803 1.00 83.25 84 ASP A O 1
ATOM 677 N N . SER A 1 85 ? 18.347 24.490 -23.602 1.00 79.62 85 SER A N 1
ATOM 678 C CA . SER A 1 85 ? 19.680 25.034 -23.308 1.00 79.62 85 SER A CA 1
ATOM 679 C C . SER A 1 85 ? 20.236 24.470 -21.993 1.00 79.62 85 SER A C 1
ATOM 681 O O . SER A 1 85 ? 19.503 24.249 -21.034 1.00 79.62 85 SER A O 1
ATOM 683 N N . THR A 1 86 ? 21.552 24.217 -21.949 1.00 80.56 86 THR A N 1
ATOM 684 C CA . THR A 1 86 ? 22.328 23.708 -20.788 1.00 80.56 86 THR A CA 1
ATOM 685 C C . THR A 1 86 ? 22.058 22.274 -20.288 1.00 80.56 86 THR A C 1
ATOM 687 O O . THR A 1 86 ? 22.432 21.946 -19.165 1.00 80.56 86 THR A O 1
ATOM 690 N N . CYS A 1 87 ? 21.515 21.369 -21.113 1.00 87.12 87 CYS A N 1
ATOM 691 C CA . CYS A 1 87 ? 21.461 19.933 -20.789 1.00 87.12 87 CYS A CA 1
ATOM 692 C C . CYS A 1 87 ? 22.361 19.095 -21.701 1.00 87.12 87 CYS A C 1
ATOM 694 O O . CYS A 1 87 ? 22.385 19.282 -22.915 1.00 87.12 87 CYS A O 1
ATOM 696 N N . SER A 1 88 ? 23.092 18.147 -21.113 1.00 86.75 88 SER A N 1
ATOM 697 C CA . SER A 1 88 ? 23.868 17.163 -21.865 1.00 86.75 88 SER A CA 1
ATOM 698 C C . SER A 1 88 ? 22.994 15.992 -22.311 1.00 86.75 88 SER A C 1
ATOM 700 O O . SER A 1 88 ? 21.994 15.657 -21.674 1.00 86.75 88 SER A O 1
ATOM 702 N N . TYR A 1 89 ? 23.420 15.325 -23.379 1.00 86.81 89 TYR A N 1
ATOM 703 C CA . TYR A 1 89 ? 22.902 14.014 -23.755 1.00 86.81 89 TYR A CA 1
ATOM 704 C C . TYR A 1 89 ? 23.091 13.009 -22.612 1.00 86.81 89 TYR A C 1
ATOM 706 O O . TYR A 1 89 ? 24.070 13.081 -21.863 1.00 86.81 89 TYR A O 1
ATOM 714 N N . TRP A 1 90 ? 22.168 12.061 -22.488 1.00 88.12 90 TRP A N 1
ATOM 715 C CA . TRP A 1 90 ? 22.176 11.053 -21.429 1.00 88.12 90 TRP A CA 1
ATOM 716 C C . TRP A 1 90 ? 21.996 9.657 -22.025 1.00 88.12 90 TRP A C 1
ATOM 718 O O . TRP A 1 90 ? 21.522 9.501 -23.150 1.00 88.12 90 TRP A O 1
ATOM 728 N N . LYS A 1 91 ? 22.439 8.624 -21.306 1.00 85.56 91 LYS A N 1
ATOM 729 C CA . LYS A 1 91 ? 22.368 7.240 -21.789 1.00 85.56 91 LYS A CA 1
ATOM 730 C C . LYS A 1 91 ? 21.078 6.588 -21.323 1.00 85.56 91 LYS A C 1
ATOM 732 O O . LYS A 1 91 ? 20.716 6.729 -20.162 1.00 85.56 91 LYS A O 1
ATOM 737 N N . LEU A 1 92 ? 20.437 5.808 -22.190 1.00 84.00 92 LEU A N 1
ATOM 738 C CA . LEU A 1 92 ? 19.203 5.098 -21.839 1.00 84.00 92 LEU A CA 1
ATOM 739 C C . LEU A 1 92 ? 19.375 4.205 -20.594 1.00 84.00 92 LEU A C 1
ATOM 741 O O . LEU A 1 92 ? 18.504 4.171 -19.726 1.00 84.00 92 LEU A O 1
ATOM 745 N N . SER A 1 93 ? 20.545 3.575 -20.446 1.00 82.75 93 SER A N 1
ATOM 746 C CA . SER A 1 93 ? 20.842 2.689 -19.318 1.00 82.75 93 SER A CA 1
ATOM 747 C C . SER A 1 93 ? 20.909 3.381 -17.955 1.00 82.75 93 SER A C 1
ATOM 749 O O . SER A 1 93 ? 20.694 2.725 -16.935 1.00 82.75 93 SER A O 1
ATOM 751 N N . SER A 1 94 ? 21.113 4.705 -17.888 1.00 84.31 94 SER A N 1
ATOM 752 C CA . SER A 1 94 ? 21.083 5.416 -16.602 1.00 84.31 94 SER A CA 1
ATOM 753 C C . SER A 1 94 ? 19.676 5.524 -16.005 1.00 84.31 94 SER A C 1
ATOM 755 O O . SER A 1 94 ? 19.556 5.753 -14.806 1.00 84.31 94 SER A O 1
ATOM 757 N N . ALA A 1 95 ? 18.614 5.327 -16.798 1.00 83.62 95 ALA A N 1
ATOM 758 C CA . ALA A 1 95 ? 17.226 5.284 -16.316 1.00 83.62 95 ALA A CA 1
ATOM 759 C C . ALA A 1 95 ? 16.706 3.859 -16.046 1.00 83.62 95 ALA A C 1
ATOM 761 O O . ALA A 1 95 ? 15.523 3.683 -15.758 1.00 83.62 95 ALA A O 1
ATOM 762 N N . CYS A 1 96 ? 17.577 2.845 -16.084 1.00 84.19 96 CYS A N 1
ATOM 763 C CA . CYS A 1 96 ? 17.234 1.448 -15.801 1.00 84.19 96 CYS A CA 1
ATOM 764 C C . CYS A 1 96 ? 16.494 1.272 -14.458 1.00 84.19 96 CYS A C 1
ATOM 766 O O . CYS A 1 96 ? 15.497 0.555 -14.385 1.00 84.19 96 CYS A O 1
ATOM 768 N N . ALA A 1 97 ? 16.931 1.966 -13.400 1.00 81.69 97 ALA A N 1
ATOM 769 C CA . ALA A 1 97 ? 16.283 1.897 -12.088 1.00 81.69 97 ALA A CA 1
ATOM 770 C C . ALA A 1 97 ? 14.832 2.409 -12.128 1.00 81.69 97 ALA A C 1
ATOM 772 O O . ALA A 1 97 ? 13.936 1.775 -11.573 1.00 81.69 97 ALA A O 1
ATOM 773 N N . THR A 1 98 ? 14.593 3.515 -12.836 1.00 83.00 98 THR A N 1
ATOM 774 C CA . THR A 1 98 ? 13.254 4.083 -13.021 1.00 83.00 98 THR A CA 1
ATOM 775 C C . THR A 1 98 ? 12.380 3.165 -13.868 1.00 83.00 98 THR A C 1
ATOM 777 O O . THR A 1 98 ? 11.231 2.948 -13.515 1.00 83.00 98 THR A O 1
ATOM 780 N N . ALA A 1 99 ? 12.924 2.556 -14.926 1.00 81.75 99 ALA A N 1
ATOM 781 C CA . ALA A 1 99 ? 12.191 1.605 -15.764 1.00 81.75 99 ALA A CA 1
ATOM 782 C C . ALA A 1 99 ? 11.760 0.346 -14.988 1.00 81.75 99 ALA A C 1
ATOM 784 O O . ALA A 1 99 ? 10.621 -0.103 -15.113 1.00 81.75 99 ALA A O 1
ATOM 785 N N . ARG A 1 100 ? 12.639 -0.196 -14.130 1.00 81.31 100 ARG A N 1
ATOM 786 C CA . ARG A 1 100 ? 12.303 -1.310 -13.224 1.00 81.31 100 ARG A CA 1
ATOM 787 C C . ARG A 1 100 ? 11.235 -0.916 -12.205 1.00 81.31 100 ARG A C 1
ATOM 789 O O . ARG A 1 100 ? 10.316 -1.692 -11.962 1.00 81.31 100 ARG A O 1
ATOM 796 N N . ALA A 1 101 ? 11.335 0.289 -11.641 1.00 83.81 101 ALA A N 1
ATOM 797 C CA . ALA A 1 101 ? 10.322 0.814 -10.733 1.00 83.81 101 ALA A CA 1
ATOM 798 C C . ALA A 1 101 ? 8.970 0.992 -11.442 1.00 83.81 101 ALA A C 1
ATOM 800 O O . ALA A 1 101 ? 7.954 0.571 -10.906 1.00 83.81 101 ALA A O 1
ATOM 801 N N . SER A 1 102 ? 8.944 1.531 -12.662 1.00 82.88 102 SER A N 1
ATOM 802 C CA . SER A 1 102 ? 7.717 1.646 -13.457 1.00 82.88 102 SER A CA 1
ATOM 803 C C . SER A 1 102 ? 7.086 0.284 -13.723 1.00 82.88 102 SER A C 1
ATOM 805 O O . SER A 1 102 ? 5.901 0.124 -13.477 1.00 82.88 102 SER A O 1
ATOM 807 N N . HIS A 1 103 ? 7.863 -0.731 -14.115 1.00 80.81 103 HIS A N 1
ATOM 808 C CA . HIS A 1 103 ? 7.323 -2.077 -14.327 1.00 80.81 103 HIS A CA 1
ATOM 809 C C . HIS A 1 103 ? 6.751 -2.711 -13.043 1.00 80.81 103 HIS A C 1
ATOM 811 O O . HIS A 1 103 ? 5.793 -3.482 -13.090 1.00 80.81 103 HIS A O 1
ATOM 817 N N . LEU A 1 104 ? 7.324 -2.397 -11.879 1.00 80.81 104 LEU A N 1
ATOM 818 C CA . LEU A 1 104 ? 6.801 -2.862 -10.593 1.00 80.81 104 LEU A CA 1
ATOM 819 C C . LEU A 1 104 ? 5.379 -2.330 -10.319 1.00 80.81 104 LEU A C 1
ATOM 821 O O . LEU A 1 104 ? 4.579 -3.036 -9.706 1.00 80.81 104 LEU A O 1
ATOM 825 N N . PHE A 1 105 ? 5.061 -1.117 -10.783 1.00 79.50 105 PHE A N 1
ATOM 826 C CA . PHE A 1 105 ? 3.746 -0.484 -10.613 1.00 79.50 105 PHE A CA 1
ATOM 827 C C . PHE A 1 105 ? 2.789 -0.731 -11.795 1.00 79.50 105 PHE A C 1
ATOM 829 O O . PHE A 1 105 ? 1.587 -0.903 -11.592 1.00 79.50 105 PHE A O 1
ATOM 836 N N . ASP A 1 106 ? 3.314 -0.826 -13.013 1.00 83.00 106 ASP A N 1
ATOM 837 C CA . ASP A 1 106 ? 2.555 -1.001 -14.255 1.00 83.00 106 ASP A CA 1
ATOM 838 C C . ASP A 1 106 ? 2.590 -2.461 -14.732 1.00 83.00 106 ASP A C 1
ATOM 840 O O . ASP A 1 106 ? 2.979 -2.777 -15.856 1.00 83.00 106 ASP A O 1
ATOM 844 N N . ASN A 1 107 ? 2.181 -3.377 -13.854 1.00 84.56 107 ASN A N 1
ATOM 845 C CA . ASN A 1 107 ? 2.045 -4.799 -14.163 1.00 84.56 107 ASN A CA 1
ATOM 846 C C . ASN A 1 107 ? 0.567 -5.130 -14.487 1.00 84.56 107 ASN A C 1
ATOM 848 O O . ASN A 1 107 ? -0.324 -4.579 -13.846 1.00 84.56 107 ASN A O 1
ATOM 852 N N . PRO A 1 108 ? 0.238 -6.058 -15.411 1.00 86.94 108 PRO A N 1
ATOM 853 C CA . PRO A 1 108 ? -1.146 -6.506 -15.637 1.00 86.94 108 PRO A CA 1
ATOM 854 C C . PRO A 1 108 ? -1.945 -6.849 -14.360 1.00 86.94 108 PRO A C 1
ATOM 856 O O . PRO A 1 108 ? -3.158 -6.640 -14.322 1.00 86.94 108 PRO A O 1
ATOM 859 N N . ALA A 1 109 ? -1.296 -7.319 -13.290 1.00 89.19 109 ALA A N 1
ATOM 860 C CA . ALA A 1 109 ? -1.950 -7.578 -12.007 1.00 89.19 109 ALA A CA 1
ATOM 861 C C . ALA A 1 109 ? -2.468 -6.306 -11.297 1.00 89.19 109 ALA A C 1
ATOM 863 O O . ALA A 1 109 ? -3.459 -6.375 -10.566 1.00 89.19 109 ALA A O 1
ATOM 864 N N . THR A 1 110 ? -1.862 -5.134 -11.523 1.00 91.56 110 THR A N 1
ATOM 865 C CA . THR A 1 110 ? -2.330 -3.869 -10.927 1.00 91.56 110 THR A CA 1
ATOM 866 C C . THR A 1 110 ? -3.610 -3.356 -11.584 1.00 91.56 110 THR A C 1
ATOM 868 O O . THR A 1 110 ? -4.420 -2.715 -10.916 1.00 91.56 110 THR A O 1
ATOM 871 N N . VAL A 1 111 ? -3.877 -3.729 -12.842 1.00 92.62 111 VAL A N 1
ATOM 872 C CA . VAL A 1 111 ? -5.170 -3.477 -13.505 1.00 92.62 111 VAL A CA 1
ATOM 873 C C . VAL A 1 111 ? -6.294 -4.258 -12.822 1.00 92.62 111 VAL A C 1
ATOM 875 O O . VAL A 1 111 ? -7.365 -3.715 -12.567 1.00 92.62 111 VAL A O 1
ATOM 878 N N . PHE A 1 112 ? -6.057 -5.523 -12.471 1.00 92.88 112 PHE A N 1
ATOM 879 C CA . PHE A 1 112 ? -7.020 -6.291 -11.679 1.00 92.88 112 PHE A CA 1
ATOM 880 C C . PHE A 1 112 ? -7.229 -5.659 -10.295 1.00 92.88 112 PHE A C 1
ATOM 882 O O . PHE A 1 112 ? -8.365 -5.504 -9.844 1.00 92.88 112 PHE A O 1
ATOM 889 N N . PHE A 1 113 ? -6.140 -5.244 -9.641 1.00 94.56 113 PHE A N 1
ATOM 890 C CA . PHE A 1 113 ? -6.209 -4.596 -8.335 1.00 94.56 113 PHE A CA 1
ATOM 891 C C . PHE A 1 113 ? -6.995 -3.278 -8.361 1.00 94.56 113 PHE A C 1
ATOM 893 O O . PHE A 1 113 ? -7.745 -3.009 -7.428 1.00 94.56 113 PHE A O 1
ATOM 900 N N . SER A 1 114 ? -6.890 -2.473 -9.423 1.00 94.88 114 SER A N 1
ATOM 901 C CA . SER A 1 114 ? -7.636 -1.212 -9.526 1.00 94.88 114 SER A CA 1
ATOM 902 C C . SER A 1 114 ? -9.149 -1.433 -9.628 1.00 94.88 114 SER A C 1
ATOM 904 O O . SER A 1 114 ? -9.913 -0.732 -8.968 1.00 94.88 114 SER A O 1
ATOM 906 N N . VAL A 1 115 ? -9.587 -2.454 -10.373 1.00 95.50 115 VAL A N 1
ATOM 907 C CA . VAL A 1 115 ? -11.001 -2.864 -10.426 1.00 95.50 115 VAL A CA 1
ATOM 908 C C . VAL A 1 115 ? -11.466 -3.380 -9.066 1.00 95.50 115 VAL A C 1
ATOM 910 O O . VAL A 1 115 ? -12.546 -3.015 -8.608 1.00 95.50 115 VAL A O 1
ATOM 913 N N . PHE A 1 116 ? -10.643 -4.189 -8.397 1.00 95.00 116 PHE A N 1
ATOM 914 C CA . PHE A 1 116 ? -10.934 -4.676 -7.051 1.00 95.00 116 PHE A CA 1
ATOM 915 C C . PHE A 1 116 ? -11.111 -3.520 -6.052 1.00 95.00 116 PHE A C 1
ATOM 917 O O . PHE A 1 116 ? -12.100 -3.498 -5.328 1.00 95.00 116 PHE A O 1
ATOM 924 N N . MET A 1 117 ? -10.215 -2.529 -6.064 1.00 94.81 117 MET A N 1
ATOM 925 C CA . MET A 1 117 ? -10.295 -1.347 -5.196 1.00 94.81 117 MET A CA 1
ATOM 926 C C . MET A 1 117 ? -11.490 -0.439 -5.501 1.00 94.81 117 MET A C 1
ATOM 928 O O . MET A 1 117 ? -11.913 0.300 -4.624 1.00 94.81 117 MET A O 1
ATOM 932 N N . ALA A 1 118 ? -12.016 -0.458 -6.728 1.00 95.38 118 ALA A N 1
ATOM 933 C CA . ALA A 1 118 ? -13.216 0.296 -7.087 1.00 95.38 118 ALA A CA 1
ATOM 934 C C . ALA A 1 118 ? -14.517 -0.393 -6.635 1.00 95.38 118 ALA A C 1
ATOM 936 O O . ALA A 1 118 ? -15.535 0.276 -6.471 1.00 95.38 118 ALA A O 1
ATOM 937 N N . LEU A 1 119 ? -14.497 -1.723 -6.494 1.00 94.00 119 LEU A N 1
ATOM 938 C CA . LEU A 1 119 ? -15.629 -2.517 -6.002 1.00 94.00 119 LEU A CA 1
ATOM 939 C C . LEU A 1 119 ? -15.655 -2.645 -4.474 1.00 94.00 119 LEU A C 1
ATOM 941 O O . LEU A 1 119 ? -16.718 -2.917 -3.915 1.00 94.00 119 LEU A O 1
ATOM 945 N N . TRP A 1 120 ? -14.494 -2.508 -3.838 1.00 89.69 120 TRP A N 1
ATOM 946 C CA . TRP A 1 120 ? -14.310 -2.456 -2.391 1.00 89.69 120 TRP A CA 1
ATOM 947 C C . TRP A 1 120 ? -14.794 -1.120 -1.813 1.00 89.69 120 TRP A C 1
ATOM 949 O O . TRP A 1 120 ? -15.498 -1.163 -0.779 1.00 89.69 120 TRP A O 1
#

Secondary structure (DSSP, 8-state):
-HHHHTSSGGGTTSPP-HHHHHHHH-HHHHHHHHHHHHHHHHHHHHHHHHHHHHHHHHHHTTT-HHHHHHH-TT---EEPPSSSSS---EEGGGGHHHHHHHHHHS-HHHHHHHHHHHH-

pLDDT: mean 86.95, std 7.34, range [66.31, 96.38]

Organism: Ophiophagus hannah (NCBI:txid8665)

Sequence (120 aa):
LLCEEWASYGVFYKYQPIDLVRKYFGEKIGLYFAWLGVYTQMLIPASIVGIIVFLYGCATVDENIPSMEMCDQRNNITMCPLCDSTCSYWKLSSACATARASHLFDNPATVFFSVFMALW

InterPro domains:
  IPR007632 Anoctamin [PTHR12308] (2-120)
  IPR049452 Anoctamin, transmembrane domain [PF04547] (21-120)

Foldseek 3Di:
DCCVCPVDPVNVPDDDPLVVCCVPVNDVRSVVVVVVSVVVVVVVVLVVLVVVLLVVLVVCLVVDPVLCVLQDPVPQDWDDFPDPPDGDIDGSNVCSVVVSVCSSCPPPSVVVSVVVVVVD